Protein AF-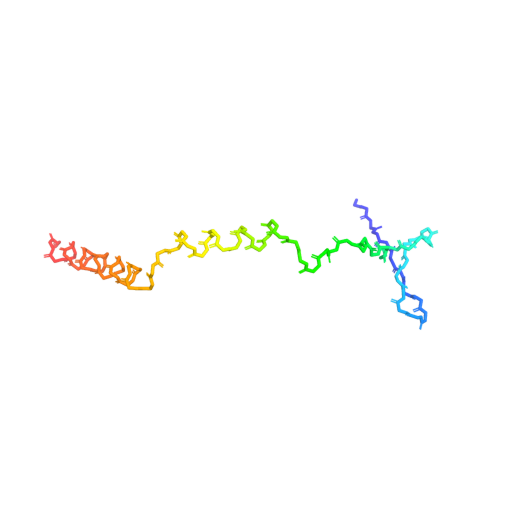A0A9P6XYX5-F1 (afdb_monomer)

Secondary structure (DSSP, 8-state):
-PPP-EEE-TTS-EEETTS-BTT-------TT-HHHHHHHHHHHHHSPPHHHHHHHHHHHHHHHHHHHT--

Sequence (71 aa):
MSTHFFYENRQGKIFDEQGNDAMEWIEEVDPFHLETLTTLQKYQQAQPSEQERMRGELDEAMNEVALRTNE

Foldseek 3Di:
DDDWDWDADPVRFIATPVRHGPCPPPPDPPVPPVVVVVVVVVVVVPDDDPVVVVVVVVVVVVVVVVVVVVD

Solvent-accessible surface area (backbone atoms only — not comparable to full-atom values): 4533 Å² total; per-residue (Å²): 135,90,84,86,57,72,51,68,50,99,84,72,51,43,22,37,82,87,66,46,70,65,67,70,71,78,89,74,74,62,93,72,47,58,67,61,56,53,49,52,51,53,50,61,70,70,46,74,51,71,67,57,50,52,50,51,55,49,53,51,52,52,49,54,52,54,55,66,73,75,112

pLDDT: mean 79.37, std 10.1, range [53.28, 91.31]

Structure (mmCIF, N/CA/C/O backbone):
data_AF-A0A9P6XYX5-F1
#
_entry.id   AF-A0A9P6XYX5-F1
#
loop_
_atom_site.group_PDB
_atom_site.id
_atom_site.type_symbol
_atom_site.label_atom_id
_atom_site.label_alt_id
_atom_site.label_comp_id
_atom_site.label_asym_id
_atom_site.label_entity_id
_atom_site.label_seq_id
_atom_site.pdbx_PDB_ins_code
_atom_site.Cartn_x
_atom_site.Cartn_y
_atom_site.Cartn_z
_atom_site.occupancy
_atom_site.B_iso_or_equiv
_atom_site.auth_seq_id
_atom_site.auth_comp_id
_atom_site.auth_asym_id
_atom_site.auth_atom_id
_atom_site.pdbx_PDB_model_num
ATOM 1 N N . MET A 1 1 ? -2.237 23.281 -22.064 1.00 54.28 1 MET A N 1
ATOM 2 C CA . MET A 1 1 ? -2.243 21.908 -21.518 1.00 54.28 1 MET A CA 1
ATOM 3 C C . MET A 1 1 ? -1.202 21.129 -22.297 1.00 54.28 1 MET A C 1
ATOM 5 O O . MET A 1 1 ? -1.234 21.221 -23.516 1.00 54.28 1 MET A O 1
ATOM 9 N N . SER A 1 2 ? -0.247 20.484 -21.627 1.00 66.38 2 SER A N 1
ATOM 10 C CA . SER A 1 2 ? 0.755 19.645 -22.297 1.00 66.38 2 SER A CA 1
ATOM 11 C C . SER A 1 2 ? 0.213 18.222 -22.376 1.00 66.38 2 SER A C 1
ATOM 13 O O . SER A 1 2 ? -0.075 17.625 -21.337 1.00 66.38 2 SER A O 1
ATOM 15 N N . THR A 1 3 ? 0.021 17.711 -23.588 1.00 78.25 3 THR A N 1
ATOM 16 C CA . THR A 1 3 ? -0.407 16.328 -23.828 1.00 78.25 3 THR A CA 1
ATOM 17 C C . THR A 1 3 ? 0.847 15.489 -24.033 1.00 78.25 3 THR A C 1
ATOM 19 O O . THR A 1 3 ? 1.668 15.839 -24.873 1.00 78.25 3 THR A O 1
ATOM 22 N N . HIS A 1 4 ? 1.006 14.417 -23.261 1.00 79.06 4 HIS A N 1
ATOM 23 C CA . HIS A 1 4 ? 2.149 13.511 -23.384 1.00 79.06 4 HIS A CA 1
ATOM 24 C C . HIS A 1 4 ? 1.726 12.297 -24.213 1.00 79.06 4 HIS A C 1
ATOM 26 O O . HIS A 1 4 ? 0.666 11.721 -23.954 1.00 79.06 4 HIS A O 1
ATOM 32 N N . PHE A 1 5 ? 2.537 11.933 -25.206 1.00 82.00 5 PHE A N 1
ATOM 33 C CA . PHE A 1 5 ? 2.313 10.776 -26.068 1.00 82.00 5 PHE A CA 1
ATOM 34 C C . PHE A 1 5 ? 3.327 9.679 -25.755 1.00 82.00 5 PHE A C 1
ATOM 36 O O . PHE A 1 5 ? 4.518 9.946 -25.611 1.00 82.00 5 PHE A O 1
ATOM 43 N N . PHE A 1 6 ? 2.834 8.445 -25.677 1.00 88.88 6 PHE A N 1
ATOM 44 C CA . PHE A 1 6 ? 3.628 7.246 -25.433 1.00 88.88 6 PHE A CA 1
ATOM 45 C C . PHE A 1 6 ? 3.229 6.167 -26.436 1.00 88.88 6 PHE A C 1
ATOM 47 O O . PHE A 1 6 ? 2.066 6.109 -26.848 1.00 88.88 6 PHE A O 1
ATOM 54 N N . TYR A 1 7 ? 4.170 5.303 -26.811 1.00 90.69 7 TYR A N 1
ATOM 55 C CA . TYR A 1 7 ? 3.884 4.160 -27.676 1.00 90.69 7 TYR A CA 1
ATOM 56 C C . TYR A 1 7 ? 4.597 2.893 -27.209 1.00 90.69 7 TYR A C 1
ATOM 58 O O . TYR A 1 7 ? 5.679 2.934 -26.631 1.00 90.69 7 TYR A O 1
ATOM 66 N N . GLU A 1 8 ? 3.971 1.752 -27.478 1.00 91.31 8 GLU A N 1
ATOM 67 C CA . GLU A 1 8 ? 4.471 0.429 -27.119 1.00 91.31 8 GLU A CA 1
ATOM 68 C C . GLU A 1 8 ? 5.056 -0.256 -28.358 1.00 91.31 8 GLU A C 1
ATOM 70 O O . GLU A 1 8 ? 4.471 -0.222 -29.447 1.00 91.31 8 GLU A O 1
ATOM 75 N N . ASN A 1 9 ? 6.228 -0.874 -28.220 1.00 89.12 9 ASN A N 1
ATOM 76 C CA . ASN A 1 9 ? 6.799 -1.688 -29.289 1.00 89.12 9 ASN A CA 1
ATOM 77 C C . ASN A 1 9 ? 6.225 -3.119 -29.279 1.00 89.12 9 ASN A C 1
ATOM 79 O O . ASN A 1 9 ? 5.487 -3.527 -28.389 1.00 89.12 9 ASN A O 1
ATOM 83 N N . ARG A 1 10 ? 6.603 -3.941 -30.266 1.00 87.06 10 ARG A N 1
ATOM 84 C CA . ARG A 1 10 ? 6.125 -5.336 -30.374 1.00 87.06 10 ARG A CA 1
ATOM 85 C C . ARG A 1 10 ? 6.570 -6.249 -29.224 1.00 87.06 10 ARG A C 1
ATOM 87 O O . ARG A 1 10 ? 6.098 -7.377 -29.139 1.00 87.06 10 ARG A O 1
ATOM 94 N N . GLN A 1 11 ? 7.512 -5.798 -28.404 1.00 86.56 11 GLN A N 1
ATOM 95 C CA . GLN A 1 11 ? 8.062 -6.512 -27.258 1.00 86.56 11 GLN A CA 1
ATOM 96 C C . GLN A 1 11 ? 7.447 -6.039 -25.931 1.00 86.56 11 GLN A C 1
ATOM 98 O O . GLN A 1 11 ? 7.863 -6.516 -24.880 1.00 86.56 11 GLN A O 1
ATOM 103 N N . GLY A 1 12 ? 6.478 -5.120 -25.973 1.00 84.25 12 GLY A N 1
ATOM 104 C CA . GLY A 1 12 ? 5.796 -4.599 -24.791 1.00 84.25 12 GLY A CA 1
ATOM 105 C C . GLY A 1 12 ? 6.526 -3.474 -24.060 1.00 84.25 12 GLY A C 1
ATOM 106 O O . GLY A 1 12 ? 6.181 -3.138 -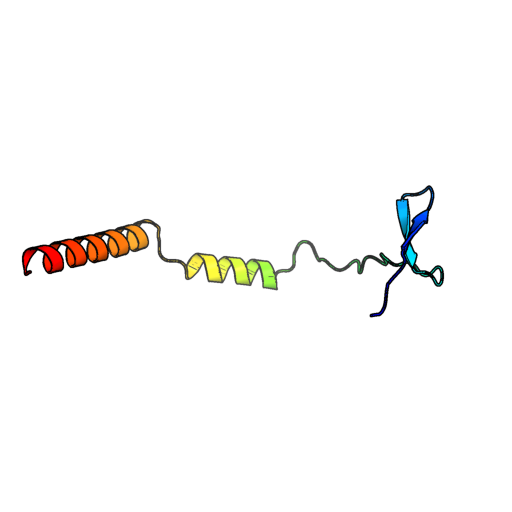22.931 1.00 84.25 12 GLY A O 1
ATOM 107 N N . LYS A 1 13 ? 7.564 -2.897 -24.672 1.00 87.69 13 LYS A N 1
ATOM 108 C CA . LYS A 1 13 ? 8.344 -1.803 -24.089 1.00 87.69 13 LYS A CA 1
ATOM 109 C C . LYS A 1 13 ? 7.746 -0.454 -24.486 1.00 87.69 13 LYS A C 1
ATOM 111 O O . LYS A 1 13 ? 7.451 -0.249 -25.666 1.00 87.69 13 LYS A O 1
ATOM 116 N N . ILE A 1 14 ? 7.588 0.442 -23.513 1.00 89.25 14 ILE A N 1
ATOM 117 C CA . ILE A 1 14 ? 6.952 1.754 -23.686 1.00 89.25 14 ILE A CA 1
ATOM 118 C C . ILE A 1 14 ? 8.017 2.829 -23.896 1.00 89.25 14 ILE A C 1
ATOM 120 O O . ILE A 1 14 ? 8.990 2.900 -23.151 1.00 89.25 14 ILE A O 1
ATOM 124 N N . PHE A 1 15 ? 7.804 3.683 -24.891 1.00 89.88 15 PHE A N 1
ATOM 125 C CA . PHE A 1 15 ? 8.684 4.794 -25.230 1.00 89.88 15 PHE A CA 1
ATOM 126 C C . PHE A 1 15 ? 7.936 6.126 -25.210 1.00 89.88 15 PHE A C 1
ATOM 128 O O . PHE A 1 15 ? 6.720 6.166 -25.429 1.00 89.88 15 PHE A O 1
ATOM 135 N N . ASP A 1 16 ? 8.669 7.206 -24.943 1.00 90.12 16 ASP A N 1
ATOM 136 C CA . ASP A 1 16 ? 8.177 8.576 -25.085 1.00 90.12 16 ASP A CA 1
ATOM 137 C C . ASP A 1 16 ? 8.162 9.017 -26.562 1.00 90.12 16 ASP A C 1
ATOM 139 O O . ASP A 1 16 ? 8.599 8.296 -27.462 1.00 90.12 16 ASP A O 1
ATOM 143 N N . GLU A 1 17 ? 7.644 10.215 -26.833 1.00 88.50 17 GLU A N 1
ATOM 144 C CA . GLU A 1 17 ? 7.575 10.776 -28.190 1.00 88.50 17 GLU A CA 1
ATOM 145 C C . GLU A 1 17 ? 8.961 10.974 -28.836 1.00 88.50 17 GLU A C 1
ATOM 147 O O . GLU A 1 17 ? 9.090 10.977 -30.061 1.00 88.50 17 GLU A O 1
ATOM 152 N N . GLN A 1 18 ? 10.010 11.111 -28.027 1.00 87.31 18 GLN A N 1
ATOM 153 C CA . GLN A 1 18 ? 11.394 11.250 -28.471 1.00 87.31 18 GLN A CA 1
ATOM 154 C C . GLN A 1 18 ? 12.075 9.886 -28.693 1.00 87.31 18 GLN A C 1
ATOM 156 O O . GLN A 1 18 ? 13.205 9.840 -29.182 1.00 87.31 18 GLN A O 1
ATOM 161 N N . GLY A 1 19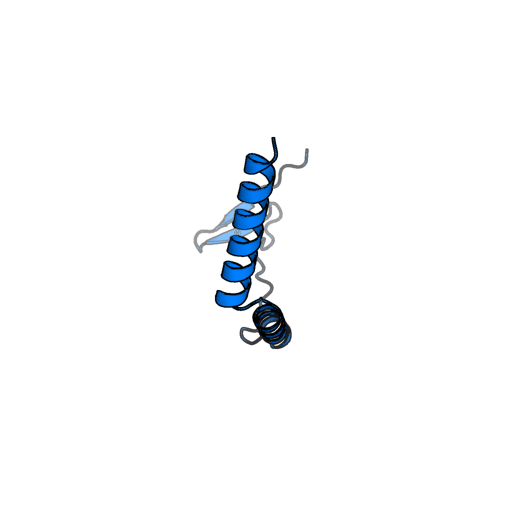 ? 11.382 8.782 -28.393 1.00 86.50 19 GLY A N 1
ATOM 162 C CA . GLY A 1 19 ? 11.881 7.419 -28.523 1.00 86.50 19 GLY A CA 1
ATOM 163 C C . GLY A 1 19 ? 12.777 6.971 -27.368 1.00 86.50 19 GLY A C 1
ATOM 164 O O . GLY A 1 19 ? 13.463 5.956 -27.505 1.00 86.50 19 GLY A O 1
ATOM 165 N N . ASN A 1 20 ? 12.789 7.694 -26.246 1.00 86.50 20 ASN A N 1
ATOM 166 C CA . ASN A 1 20 ? 13.454 7.245 -25.029 1.00 86.50 20 ASN A CA 1
ATOM 167 C C . ASN A 1 20 ? 12.584 6.220 -24.312 1.00 86.50 20 ASN A C 1
ATOM 169 O O . ASN A 1 20 ? 11.359 6.229 -24.424 1.00 86.50 20 ASN A O 1
ATOM 173 N N . ASP A 1 21 ? 13.232 5.330 -23.569 1.00 87.50 21 ASP A N 1
ATOM 174 C CA . ASP A 1 21 ? 12.538 4.375 -22.717 1.00 87.50 21 ASP A CA 1
ATOM 175 C C . ASP A 1 21 ? 11.734 5.122 -21.647 1.00 87.50 21 ASP A C 1
ATOM 177 O O . ASP A 1 21 ? 12.302 5.761 -20.765 1.00 87.50 21 ASP A O 1
ATOM 181 N N . ALA A 1 22 ? 10.406 5.067 -21.745 1.00 82.81 22 ALA A N 1
ATOM 182 C CA . ALA A 1 22 ? 9.516 5.752 -20.811 1.00 82.81 22 ALA A CA 1
ATOM 183 C C . ALA A 1 22 ? 9.279 4.936 -19.533 1.00 82.81 22 ALA A C 1
ATOM 185 O O . ALA A 1 22 ? 8.790 5.471 -18.539 1.00 82.81 22 ALA A O 1
ATOM 186 N N . M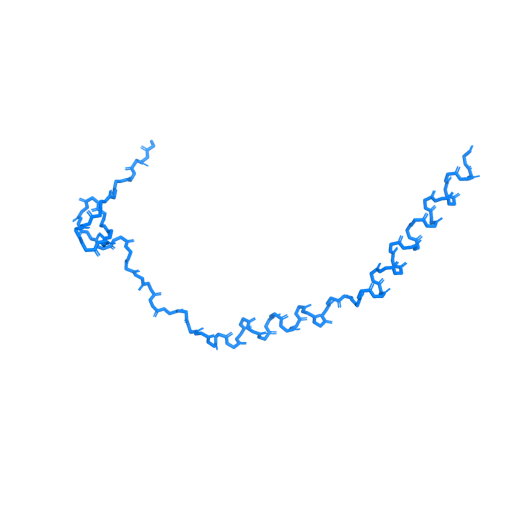ET A 1 23 ? 9.616 3.645 -19.560 1.00 74.19 23 MET A N 1
ATOM 187 C CA . MET A 1 23 ? 9.629 2.753 -18.406 1.00 74.19 23 MET A CA 1
ATOM 188 C C . MET A 1 23 ? 11.047 2.218 -18.209 1.00 74.19 23 MET A C 1
ATOM 190 O O . MET A 1 23 ? 11.260 1.006 -18.139 1.00 74.19 23 MET A O 1
ATOM 194 N N . GLU A 1 24 ? 12.028 3.117 -18.101 1.00 67.50 24 GLU A N 1
ATOM 195 C CA . GLU A 1 24 ? 13.290 2.770 -17.454 1.00 67.50 24 GLU A CA 1
ATOM 196 C C . GLU A 1 24 ? 12.947 2.448 -15.993 1.00 67.50 24 GLU A C 1
ATOM 198 O O . GLU A 1 24 ? 12.813 3.329 -15.143 1.00 67.50 24 GLU A O 1
ATOM 203 N N . TRP A 1 25 ? 12.645 1.175 -15.731 1.00 60.81 25 TRP A N 1
ATOM 204 C CA . TRP A 1 25 ? 12.394 0.677 -14.391 1.00 60.81 25 TRP A CA 1
ATOM 205 C C . TRP A 1 25 ? 13.638 1.015 -13.581 1.00 60.81 25 TRP A C 1
ATOM 207 O O . TRP A 1 25 ? 14.695 0.430 -13.807 1.00 60.81 25 TRP A O 1
ATOM 217 N N . ILE A 1 26 ? 13.525 1.980 -12.666 1.00 58.16 26 ILE A N 1
ATOM 218 C CA . ILE A 1 26 ? 14.518 2.163 -11.615 1.00 58.16 26 ILE A CA 1
ATOM 219 C C . ILE A 1 26 ? 14.452 0.873 -10.805 1.00 58.16 26 ILE A C 1
ATOM 221 O O . ILE A 1 26 ? 13.576 0.684 -9.959 1.00 58.16 26 ILE A O 1
ATO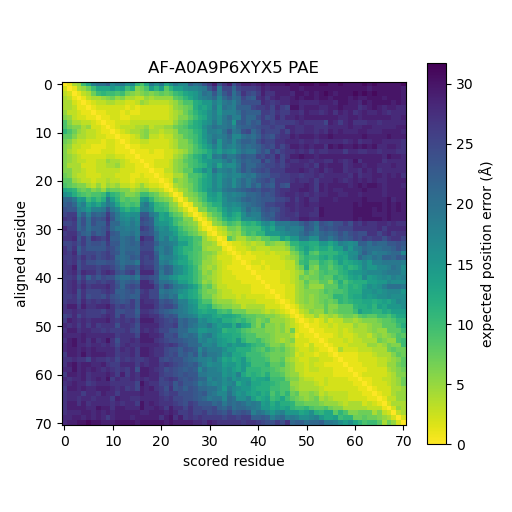M 225 N N . GLU A 1 27 ? 15.313 -0.070 -11.163 1.00 63.12 27 GLU A N 1
ATOM 226 C CA . GLU A 1 27 ? 15.470 -1.333 -10.473 1.00 63.12 27 GLU A CA 1
ATOM 227 C C . GLU A 1 27 ? 16.170 -1.043 -9.148 1.00 63.12 27 GLU A C 1
ATOM 229 O O . GLU A 1 27 ? 17.376 -1.181 -9.025 1.00 63.12 27 GLU A O 1
ATOM 234 N N . GLU A 1 28 ? 15.408 -0.575 -8.164 1.00 59.25 28 GLU A N 1
ATOM 235 C CA . GLU A 1 28 ? 15.854 -0.485 -6.775 1.00 59.25 28 GLU A CA 1
ATOM 236 C C . GLU A 1 28 ? 14.643 -0.510 -5.831 1.00 59.25 28 GLU A C 1
ATOM 238 O O . GLU A 1 28 ? 14.412 0.370 -5.006 1.00 59.25 28 GLU A O 1
ATOM 243 N N . VAL A 1 29 ? 13.834 -1.565 -5.930 1.00 59.12 29 VAL A N 1
ATOM 244 C CA . VAL A 1 29 ? 13.062 -2.003 -4.765 1.00 59.12 29 VAL A CA 1
ATOM 245 C C . VAL A 1 29 ? 13.813 -3.189 -4.199 1.00 59.12 29 VAL A C 1
ATOM 247 O O . VAL A 1 29 ? 13.554 -4.327 -4.580 1.00 59.12 29 VAL A O 1
ATOM 250 N N . ASP A 1 30 ? 14.790 -2.912 -3.330 1.00 62.41 30 ASP A N 1
ATOM 251 C CA . ASP A 1 30 ? 15.360 -3.943 -2.463 1.00 62.41 30 ASP A CA 1
ATOM 252 C C . ASP A 1 30 ? 14.180 -4.686 -1.801 1.00 62.41 30 ASP A C 1
ATOM 254 O O . ASP A 1 30 ? 13.433 -4.066 -1.030 1.00 62.41 30 ASP A O 1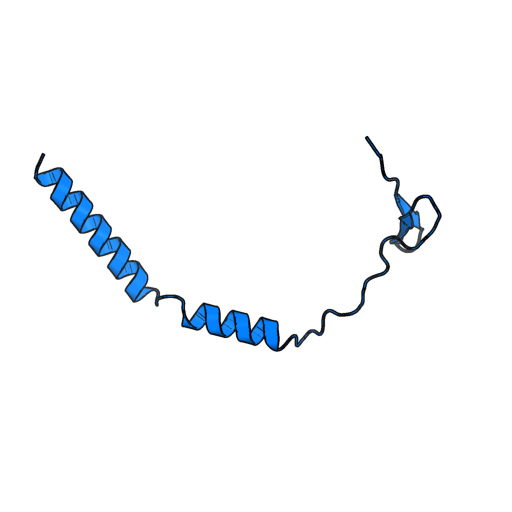
ATOM 258 N N . PRO A 1 31 ? 13.968 -5.983 -2.113 1.00 61.72 31 PRO A N 1
ATOM 259 C CA . PRO A 1 31 ? 12.863 -6.769 -1.566 1.00 61.72 31 PRO A CA 1
ATOM 260 C C . PRO A 1 31 ? 12.896 -6.830 -0.036 1.00 61.72 31 PRO A C 1
ATOM 262 O O . PRO A 1 31 ? 11.891 -7.147 0.602 1.00 61.72 31 PRO A O 1
ATOM 265 N N . PHE A 1 32 ? 14.054 -6.522 0.547 1.00 63.50 32 PHE A N 1
ATOM 266 C CA . PHE A 1 32 ? 14.317 -6.472 1.968 1.00 63.50 32 PHE A CA 1
ATOM 267 C C . PHE A 1 32 ? 14.635 -5.052 2.421 1.00 63.50 32 PHE A C 1
ATOM 269 O O . PHE A 1 32 ? 15.534 -4.882 3.235 1.00 63.50 32 PHE A O 1
ATOM 276 N N . HIS A 1 33 ? 13.880 -4.045 1.965 1.00 71.88 33 HIS A N 1
ATOM 277 C CA . HIS A 1 33 ? 13.929 -2.690 2.522 1.00 71.88 33 HIS A CA 1
ATOM 278 C C . HIS A 1 33 ? 13.661 -2.728 4.043 1.00 71.88 33 HIS A C 1
ATOM 280 O O . HIS A 1 33 ? 12.527 -2.614 4.526 1.00 71.88 33 HIS A O 1
ATOM 286 N N . LEU A 1 34 ? 14.730 -2.946 4.816 1.00 74.12 34 LEU A N 1
ATOM 287 C CA . LEU A 1 34 ? 14.685 -3.235 6.249 1.00 74.12 34 LEU A CA 1
ATOM 288 C C . LEU A 1 34 ? 14.058 -2.070 7.006 1.00 74.12 34 LEU A C 1
ATOM 290 O O . LEU A 1 34 ? 13.355 -2.284 7.992 1.00 74.12 34 LEU A O 1
ATOM 294 N N . GLU A 1 35 ? 14.256 -0.845 6.520 1.00 76.81 35 GLU A N 1
ATOM 295 C CA . GLU A 1 35 ? 13.629 0.357 7.065 1.00 76.81 35 GLU A CA 1
ATOM 296 C C . GLU A 1 35 ? 12.103 0.319 6.939 1.00 76.81 35 GLU A C 1
ATOM 298 O O . GLU A 1 35 ? 11.395 0.584 7.916 1.00 76.81 35 GLU A O 1
ATOM 303 N N . THR A 1 36 ? 11.575 -0.070 5.776 1.00 78.12 36 THR A N 1
ATOM 304 C CA . THR A 1 36 ? 10.130 -0.185 5.540 1.00 78.12 36 THR A CA 1
A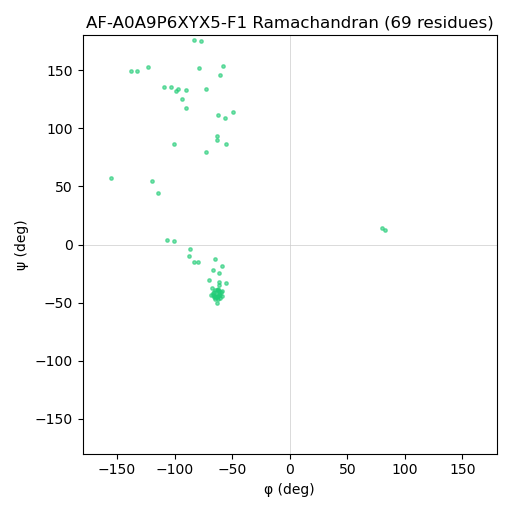TOM 305 C C . THR A 1 36 ? 9.519 -1.282 6.406 1.00 78.12 36 THR A C 1
ATOM 307 O O . THR A 1 36 ? 8.505 -1.048 7.066 1.00 78.12 36 THR A O 1
ATOM 310 N N . LEU A 1 37 ? 10.162 -2.450 6.489 1.00 78.25 37 LEU A N 1
ATOM 311 C CA . LEU A 1 37 ? 9.706 -3.555 7.342 1.00 78.25 37 LEU A CA 1
ATOM 312 C C . LEU A 1 37 ? 9.735 -3.181 8.831 1.00 78.25 37 LEU A C 1
ATOM 314 O O . LEU A 1 37 ? 8.770 -3.425 9.556 1.00 78.25 37 LEU A O 1
ATOM 318 N N . THR A 1 38 ? 10.799 -2.511 9.276 1.00 83.50 38 THR A N 1
ATOM 319 C CA . THR A 1 38 ? 10.919 -2.004 10.653 1.00 83.50 38 THR A CA 1
ATOM 320 C C . THR A 1 38 ? 9.830 -0.977 10.964 1.00 83.50 38 THR A C 1
ATOM 322 O O . THR A 1 38 ? 9.277 -0.954 12.065 1.00 83.50 38 THR A O 1
ATOM 325 N N . THR A 1 39 ? 9.493 -0.126 9.996 1.00 82.44 39 THR A N 1
ATOM 326 C CA . THR A 1 39 ? 8.451 0.897 10.142 1.00 82.44 39 THR A CA 1
ATOM 327 C C . THR A 1 39 ? 7.064 0.267 10.252 1.00 82.44 39 THR A C 1
ATOM 329 O O . THR A 1 39 ? 6.298 0.637 11.143 1.00 82.44 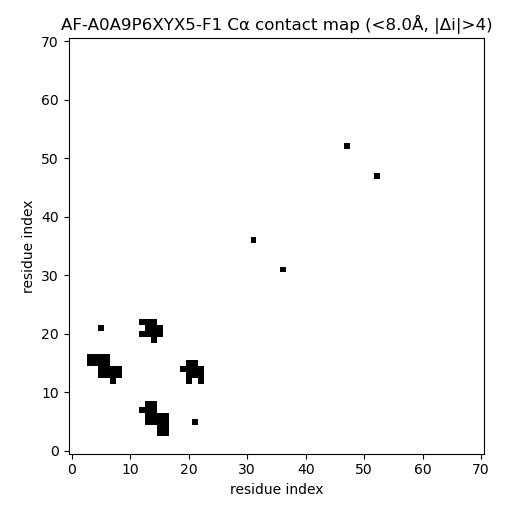39 THR A O 1
ATOM 332 N N . LEU A 1 40 ? 6.764 -0.738 9.423 1.00 84.06 40 LEU A N 1
ATOM 333 C CA . LEU A 1 40 ? 5.520 -1.509 9.505 1.00 84.06 40 LEU A CA 1
ATOM 334 C C . LEU A 1 40 ? 5.379 -2.212 10.859 1.00 84.06 40 LEU A C 1
ATOM 336 O O . LEU A 1 40 ? 4.318 -2.145 11.477 1.00 84.06 40 LEU A O 1
ATOM 340 N N . GLN A 1 41 ? 6.458 -2.816 11.361 1.00 82.94 41 GLN A N 1
ATOM 341 C CA . GLN A 1 41 ? 6.455 -3.475 12.666 1.00 82.94 41 GLN A CA 1
ATOM 342 C C . GLN A 1 41 ? 6.176 -2.491 13.810 1.00 82.94 41 GLN A C 1
ATOM 344 O O . GLN A 1 41 ? 5.360 -2.780 14.686 1.00 82.94 41 GLN A O 1
ATOM 349 N N . LYS A 1 42 ? 6.810 -1.312 13.798 1.00 85.69 42 LYS A N 1
ATOM 350 C CA . LYS A 1 42 ? 6.548 -0.256 14.790 1.00 85.69 42 LYS A CA 1
ATOM 351 C C . LYS A 1 42 ? 5.103 0.227 14.733 1.00 85.69 42 LYS A C 1
ATOM 353 O O . LYS A 1 42 ? 4.487 0.412 15.777 1.00 85.69 42 LYS A O 1
ATOM 358 N N . TYR A 1 43 ? 4.559 0.409 13.529 1.00 84.12 43 TYR A N 1
ATOM 359 C CA . TYR A 1 43 ? 3.165 0.806 13.357 1.00 84.12 43 TYR A CA 1
ATOM 360 C C . TYR A 1 43 ? 2.219 -0.250 13.930 1.00 84.12 43 TYR A C 1
ATOM 362 O O . TYR A 1 43 ? 1.342 0.092 14.712 1.00 84.12 43 TYR A O 1
ATOM 370 N N . GLN A 1 44 ? 2.446 -1.531 13.625 1.00 80.50 44 GLN A N 1
ATOM 371 C CA . GLN A 1 44 ? 1.659 -2.639 14.168 1.00 80.50 44 GLN A CA 1
ATOM 372 C C . GLN A 1 44 ? 1.710 -2.697 15.703 1.00 80.50 44 GLN A C 1
ATOM 374 O O . GLN A 1 44 ? 0.689 -2.949 16.329 1.00 80.50 44 GLN A O 1
ATOM 379 N N . GLN A 1 45 ? 2.870 -2.444 16.313 1.00 82.06 45 GLN A N 1
ATOM 380 C CA . GLN A 1 45 ? 3.013 -2.404 17.775 1.00 82.06 45 GLN A CA 1
ATOM 381 C C . GLN A 1 45 ? 2.332 -1.192 18.419 1.00 82.06 45 GLN A C 1
ATOM 383 O O . GLN A 1 45 ? 1.907 -1.274 19.566 1.00 82.06 45 GLN A O 1
ATOM 388 N N . ALA A 1 46 ? 2.257 -0.069 17.703 1.00 83.75 46 ALA A N 1
ATOM 389 C CA . ALA A 1 46 ? 1.582 1.136 18.170 1.00 83.75 46 ALA A CA 1
ATOM 390 C C . ALA A 1 46 ? 0.055 1.068 18.004 1.00 83.75 46 ALA A C 1
ATOM 392 O O . ALA A 1 46 ? -0.652 1.896 18.579 1.00 83.75 46 ALA A O 1
ATOM 393 N N . GLN A 1 47 ? -0.461 0.119 17.213 1.00 80.81 47 GLN A N 1
ATOM 394 C CA . GLN A 1 47 ? -1.898 -0.083 17.084 1.00 80.81 47 GLN A CA 1
ATOM 395 C C . GLN A 1 47 ? -2.458 -0.718 18.363 1.00 80.81 47 GLN A C 1
ATOM 397 O O . GLN A 1 47 ? -1.892 -1.698 18.854 1.00 80.81 47 GLN A O 1
ATOM 402 N N . PRO A 1 48 ? -3.582 -0.202 18.886 1.00 80.00 48 PRO A N 1
ATOM 403 C CA . PRO A 1 48 ? -4.274 -0.846 19.989 1.00 80.00 48 PRO A CA 1
ATOM 404 C C . PRO A 1 48 ? -4.723 -2.245 19.576 1.00 80.00 48 PRO A C 1
ATOM 406 O O . PRO A 1 48 ? -5.111 -2.487 18.426 1.00 80.00 48 PRO A O 1
ATOM 409 N N . SER A 1 49 ? -4.699 -3.165 20.535 1.00 81.94 49 SER A N 1
ATOM 410 C CA . SER A 1 49 ? -5.264 -4.494 20.338 1.00 81.94 49 SER A CA 1
ATOM 411 C C . SER A 1 49 ? -6.745 -4.393 19.956 1.00 81.94 49 SER A C 1
ATOM 413 O O . SER A 1 49 ? -7.441 -3.445 20.327 1.00 81.94 49 SER A O 1
ATOM 415 N N . GLU A 1 50 ? -7.267 -5.391 19.242 1.00 76.94 50 GLU A N 1
ATOM 416 C CA . GLU A 1 50 ? -8.697 -5.427 18.900 1.00 76.94 50 GLU A CA 1
ATOM 417 C C . GLU A 1 50 ? -9.585 -5.328 20.148 1.00 76.94 50 GLU A C 1
ATOM 419 O O . GLU A 1 50 ? -10.633 -4.693 20.114 1.00 76.94 50 GLU A O 1
ATOM 424 N N . GLN A 1 51 ? -9.139 -5.884 21.278 1.00 73.75 51 GLN A N 1
ATOM 425 C CA . GLN A 1 51 ? -9.837 -5.770 22.558 1.00 73.75 51 GLN A CA 1
ATOM 426 C C . GLN A 1 51 ? -9.868 -4.338 23.101 1.00 73.75 51 GLN A C 1
ATOM 428 O O . GLN A 1 51 ? -10.900 -3.909 23.613 1.00 73.75 51 GLN A O 1
ATOM 433 N N . GLU A 1 52 ? -8.770 -3.589 22.990 1.00 79.56 52 GLU A N 1
ATOM 434 C CA . GLU A 1 52 ? -8.729 -2.174 23.382 1.00 79.56 52 GLU A CA 1
ATOM 435 C C . GLU A 1 52 ? -9.588 -1.311 22.456 1.00 79.56 52 GLU A C 1
ATOM 437 O O . GLU A 1 52 ? -10.292 -0.424 22.938 1.00 79.56 52 GLU A O 1
ATOM 442 N N . ARG A 1 53 ? -9.610 -1.615 21.151 1.00 82.25 53 ARG A N 1
ATOM 443 C CA . ARG A 1 53 ? -10.507 -0.954 20.189 1.00 82.25 53 ARG A CA 1
ATOM 444 C C . ARG A 1 53 ? -11.977 -1.208 20.510 1.00 82.25 53 ARG A C 1
ATOM 446 O O . ARG A 1 53 ? -12.732 -0.254 20.654 1.00 82.25 53 ARG A O 1
ATOM 453 N N . MET A 1 54 ? -12.360 -2.471 20.708 1.00 80.56 54 MET A N 1
ATOM 454 C CA . MET A 1 54 ? -13.736 -2.846 21.061 1.00 80.56 54 MET A CA 1
ATOM 455 C C . MET A 1 54 ? -14.183 -2.237 22.395 1.00 80.56 54 MET A C 1
ATOM 457 O O . MET A 1 54 ? -15.346 -1.873 22.544 1.00 80.56 54 MET A O 1
ATOM 461 N N . ARG A 1 55 ? -13.275 -2.107 23.372 1.00 85.69 55 ARG A N 1
ATOM 462 C CA . ARG A 1 55 ? -13.572 -1.417 24.635 1.00 85.69 55 ARG A CA 1
ATOM 463 C C . ARG A 1 55 ? -13.859 0.069 24.406 1.00 85.69 55 ARG A C 1
ATOM 465 O O . ARG A 1 55 ? -14.822 0.568 24.972 1.00 85.69 55 ARG A O 1
ATOM 472 N N . GLY A 1 56 ? -13.063 0.747 23.577 1.00 84.19 56 GLY A N 1
ATOM 473 C CA . GLY A 1 56 ? -13.295 2.151 23.227 1.00 84.19 56 GLY A CA 1
ATOM 474 C C . GLY A 1 56 ? -14.646 2.370 22.543 1.00 84.19 56 GLY A C 1
ATOM 475 O O . GLY A 1 56 ? -15.400 3.247 22.950 1.00 84.19 56 GLY A O 1
ATOM 476 N N . GLU A 1 57 ? -14.989 1.519 21.574 1.00 88.94 57 GLU A N 1
ATOM 477 C CA . GLU A 1 57 ? -16.285 1.562 20.878 1.00 88.94 57 GLU A CA 1
ATOM 478 C C . GLU A 1 57 ? -17.465 1.306 21.832 1.00 88.94 57 GLU A C 1
ATOM 480 O O . GLU A 1 57 ? -18.504 1.960 21.736 1.00 88.94 57 GLU A O 1
ATOM 485 N N . LEU A 1 58 ? -17.307 0.379 22.786 1.00 85.75 58 LEU A N 1
ATOM 486 C CA . LEU A 1 58 ? -18.322 0.102 23.803 1.00 85.75 58 LEU A CA 1
ATOM 487 C C . LEU A 1 58 ? -18.524 1.291 24.754 1.00 85.75 58 LEU A C 1
ATOM 489 O O . LEU A 1 58 ? -19.667 1.648 25.034 1.00 85.75 58 LEU A O 1
ATOM 493 N N . ASP A 1 59 ? -17.439 1.902 25.238 1.00 87.69 59 ASP A N 1
ATOM 494 C CA . ASP A 1 59 ? -17.501 3.069 26.127 1.00 87.69 59 ASP A CA 1
ATOM 495 C C . ASP A 1 59 ? -18.156 4.269 25.421 1.00 87.69 59 ASP A C 1
ATOM 497 O O . ASP A 1 59 ? -18.975 4.977 26.015 1.00 87.69 59 ASP A O 1
ATOM 501 N N . GLU A 1 60 ? -17.856 4.468 24.136 1.00 89.12 60 GLU A N 1
ATOM 502 C CA . GLU A 1 60 ? -18.464 5.511 23.309 1.00 89.12 60 GLU A CA 1
ATOM 503 C C . GLU A 1 60 ? -19.968 5.266 23.113 1.00 89.12 60 GLU A C 1
ATOM 505 O O . GLU A 1 60 ? -20.780 6.154 23.389 1.00 89.12 60 GLU A O 1
ATOM 510 N N . ALA A 1 61 ? -20.364 4.035 22.772 1.00 89.25 61 ALA A N 1
ATOM 511 C CA . ALA A 1 61 ? -21.770 3.654 22.644 1.00 89.25 61 ALA A CA 1
ATOM 512 C C . ALA A 1 61 ? -22.546 3.812 23.964 1.00 89.25 61 ALA A C 1
ATOM 514 O O . ALA A 1 61 ? -23.690 4.273 23.976 1.00 89.25 61 ALA A O 1
ATOM 515 N N . MET A 1 62 ? -21.934 3.459 25.097 1.00 88.25 62 MET A N 1
ATOM 516 C CA . MET A 1 62 ? -22.539 3.645 26.417 1.00 88.25 62 MET A CA 1
ATOM 517 C C . MET A 1 62 ? -22.736 5.125 26.755 1.00 88.25 62 MET A C 1
ATOM 519 O O . MET A 1 62 ? -23.770 5.487 27.320 1.00 88.25 62 MET A O 1
ATOM 523 N N . ASN A 1 63 ? -21.782 5.983 26.391 1.00 88.88 63 ASN A N 1
ATOM 524 C CA . ASN A 1 63 ? -21.894 7.423 26.591 1.00 88.88 63 ASN A CA 1
ATOM 525 C C . ASN A 1 63 ? -23.012 8.029 25.726 1.00 88.88 63 ASN A C 1
ATOM 527 O O . ASN A 1 63 ? -23.829 8.799 26.228 1.00 88.88 63 ASN A O 1
ATOM 531 N N . GLU A 1 64 ? -23.127 7.626 24.457 1.00 87.94 64 GLU A N 1
ATOM 532 C CA . GLU A 1 64 ? -24.232 8.064 23.592 1.00 87.94 64 GLU A CA 1
ATOM 533 C C . GLU A 1 64 ? -25.604 7.689 24.163 1.00 87.94 64 GLU A C 1
ATOM 535 O O . GLU A 1 64 ? -26.523 8.512 24.180 1.00 87.94 64 GLU A O 1
ATOM 540 N N . VAL A 1 65 ? -25.751 6.456 24.659 1.00 86.31 65 VAL A N 1
ATOM 541 C CA . VAL A 1 65 ? -26.992 6.004 25.301 1.00 86.31 65 VAL A CA 1
ATOM 542 C C . VAL A 1 65 ? -27.272 6.830 26.555 1.00 86.31 65 VAL A C 1
ATOM 544 O O . VAL A 1 65 ? -28.393 7.307 26.732 1.00 86.31 65 VAL A O 1
ATOM 547 N N . ALA A 1 66 ? -26.268 7.062 27.402 1.00 84.12 66 ALA A N 1
ATOM 548 C CA . ALA A 1 66 ? -26.424 7.872 28.605 1.00 84.12 66 ALA A CA 1
ATOM 549 C C . ALA A 1 66 ? -26.875 9.307 28.283 1.00 84.12 66 ALA A C 1
ATOM 551 O O . ALA A 1 66 ? -27.765 9.830 28.951 1.00 84.12 66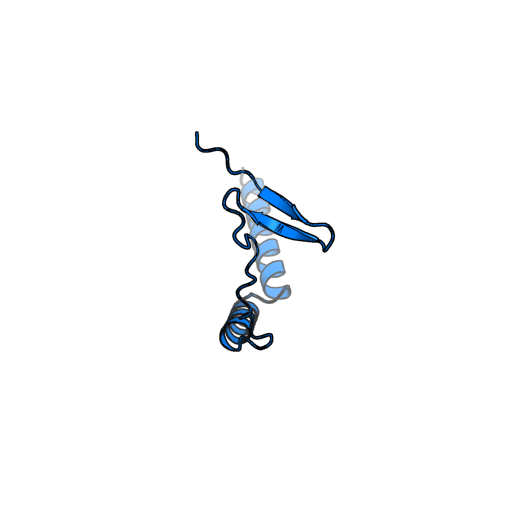 ALA A O 1
ATOM 552 N N . LEU A 1 67 ? -26.328 9.929 27.237 1.00 83.44 67 LEU A N 1
ATOM 553 C CA . LEU A 1 67 ? -26.713 11.278 26.814 1.00 83.44 67 LEU A CA 1
ATOM 554 C C . LEU A 1 67 ? -28.155 11.331 26.292 1.00 83.44 67 LEU A C 1
ATOM 556 O O . LEU A 1 67 ? -28.903 12.217 26.689 1.00 83.44 67 LEU A O 1
ATOM 560 N N . ARG A 1 68 ? -28.587 10.335 25.507 1.00 74.69 68 ARG A N 1
ATOM 561 C CA . ARG A 1 68 ? -29.976 10.227 25.013 1.00 74.69 68 ARG A CA 1
ATOM 562 C C . ARG A 1 68 ? -31.013 9.957 26.098 1.00 74.69 68 ARG A C 1
ATOM 564 O O . ARG A 1 68 ? -32.194 10.176 25.872 1.00 74.69 68 ARG A O 1
ATOM 571 N N . THR A 1 69 ? -30.597 9.420 27.242 1.00 69.50 69 THR A N 1
ATOM 572 C CA . THR A 1 69 ? -31.516 9.110 28.351 1.00 69.50 69 THR A CA 1
ATOM 573 C C . THR A 1 69 ? -31.706 10.312 29.290 1.00 69.50 69 THR A C 1
ATOM 575 O O . THR A 1 69 ? -32.561 10.269 30.170 1.00 69.50 69 THR A O 1
ATOM 578 N N . ASN A 1 70 ? -30.904 11.370 29.121 1.00 60.59 70 ASN A N 1
ATOM 579 C CA . ASN A 1 70 ? -30.940 12.599 29.918 1.00 60.59 70 ASN A CA 1
ATOM 580 C C . ASN A 1 70 ? -31.548 13.808 29.162 1.00 60.59 70 ASN A C 1
ATOM 582 O O . ASN A 1 70 ? -31.551 14.908 29.718 1.00 60.59 70 ASN A O 1
ATOM 586 N N . GLU A 1 71 ? -32.045 13.614 27.933 1.00 53.28 71 GLU A N 1
ATOM 587 C CA . GLU A 1 71 ? -32.905 14.554 27.179 1.00 53.28 71 GLU A CA 1
ATOM 588 C C . GLU A 1 71 ? -34.393 14.234 27.390 1.00 53.28 71 GLU A C 1
ATOM 590 O O . GLU A 1 71 ? -35.187 15.198 27.499 1.00 53.28 71 GLU A O 1
#

Radius of gyration: 26.34 Å; Cα contacts (8 Å, |Δi|>4): 31; chains: 1; bounding box: 49×29×60 Å

Nearest PDB structures (foldseek):
  8j9j-assembly1_B4  TM=3.432E-01  e=3.219E+00  Euglena gracilis
  6nkl-assembly1_C  TM=2.749E-01  e=6.349E+00  Haemophilus influenzae

Mean predicted aligned error: 16.38 Å

Organism: Rhizopus oryzae (NCBI:txid64495)